Protein AF-A0A1B8TWT0-F1 (afdb_monomer_lite)

Foldseek 3Di:
DQQFQWWKDKAFDDDDPPVQVVCLVPDAPVNDDPVRTDSDPCVPVPPQKADADVVGDIGGRSNIWIWTAGPVGWIKIKHWDDQADPVRHGRDIDMDMDTHD

InterPro domains:
  IPR025921 HmuY protein [PF14064] (20-97)
  IPR025921 HmuY protein [cd12105] (63-100)

Organism: NCBI:txid1774273

Sequence (101 aa):
MIGILIIFLIFQGTTGTDVENSIYDTFTKEDVVSANFTNDQRSIGSSWRNGGGPGTLPSLKENVFYVVNDTDGNLYKLKFLAFTNADGERGHPEFVYSLLD

Structure (mmCIF, N/CA/C/O backbone):
data_AF-A0A1B8TWT0-F1
#
_entry.id   AF-A0A1B8TWT0-F1
#
loop_
_atom_site.group_PDB
_atom_site.id
_atom_site.type_symbol
_atom_site.label_atom_id
_atom_site.label_alt_id
_atom_site.label_comp_id
_atom_site.label_asym_id
_atom_site.label_entity_id
_atom_site.label_seq_id
_atom_site.pdbx_PDB_ins_code
_atom_site.Cartn_x
_atom_site.Cartn_y
_atom_site.Cartn_z
_atom_site.occupancy
_atom_site.B_iso_or_equiv
_atom_site.auth_seq_id
_atom_site.auth_comp_id
_atom_site.auth_asym_id
_atom_site.auth_atom_id
_atom_site.pdbx_PDB_model_num
ATOM 1 N N . MET A 1 1 ? -23.303 -1.180 -7.457 1.00 38.56 1 MET A N 1
ATOM 2 C CA . MET A 1 1 ? -21.959 -0.572 -7.512 1.00 38.56 1 MET A CA 1
ATOM 3 C C . MET A 1 1 ? -21.312 -0.873 -6.173 1.00 38.56 1 MET A C 1
ATOM 5 O O . MET A 1 1 ? -21.684 -0.245 -5.196 1.00 38.56 1 MET A O 1
ATOM 9 N N . ILE A 1 2 ? -20.489 -1.921 -6.087 1.00 38.53 2 ILE A N 1
ATOM 10 C CA . ILE A 1 2 ? -19.795 -2.279 -4.839 1.00 38.53 2 ILE A CA 1
ATOM 11 C C . ILE A 1 2 ? -18.570 -1.367 -4.790 1.00 38.53 2 ILE A C 1
ATOM 13 O O . ILE A 1 2 ? -17.509 -1.692 -5.311 1.00 38.53 2 ILE A O 1
ATOM 17 N N . GLY A 1 3 ? -18.799 -0.132 -4.349 1.00 41.06 3 GLY A N 1
ATOM 18 C CA . GLY A 1 3 ? -17.752 0.864 -4.203 1.00 41.06 3 GLY A CA 1
ATOM 19 C C . GLY A 1 3 ? -17.018 0.568 -2.913 1.00 41.06 3 GLY A C 1
ATOM 20 O O . GLY A 1 3 ? -17.515 0.913 -1.847 1.00 41.06 3 GLY A O 1
ATOM 21 N N . ILE A 1 4 ? -15.869 -0.096 -3.016 1.00 44.81 4 ILE A N 1
ATOM 22 C CA . ILE A 1 4 ? -14.906 -0.128 -1.922 1.00 44.81 4 ILE A CA 1
ATOM 23 C C . ILE A 1 4 ? -14.557 1.339 -1.662 1.00 44.81 4 ILE A C 1
ATOM 25 O O . ILE A 1 4 ? -13.965 2.006 -2.513 1.00 44.81 4 ILE A O 1
ATOM 29 N N . LEU A 1 5 ? -15.022 1.868 -0.536 1.00 42.78 5 LEU A N 1
ATOM 30 C CA . LEU A 1 5 ? -14.676 3.202 -0.080 1.00 42.78 5 LEU A CA 1
ATOM 31 C C . LEU A 1 5 ? -13.254 3.101 0.465 1.00 42.78 5 LEU A C 1
ATOM 33 O O . LEU A 1 5 ? -13.060 2.934 1.659 1.00 42.78 5 LEU A O 1
ATOM 37 N N . ILE A 1 6 ? -12.262 3.074 -0.427 1.00 51.25 6 ILE A N 1
ATOM 38 C CA . ILE A 1 6 ? -10.874 2.936 -0.005 1.00 51.25 6 ILE A CA 1
ATOM 39 C C . ILE A 1 6 ? -10.416 4.297 0.485 1.00 51.25 6 ILE A C 1
ATOM 41 O O . ILE A 1 6 ? -10.269 5.232 -0.305 1.00 51.25 6 ILE A O 1
ATOM 45 N N . ILE A 1 7 ? -10.246 4.388 1.796 1.00 57.31 7 ILE A N 1
ATOM 46 C CA . ILE A 1 7 ? -9.860 5.613 2.460 1.00 57.31 7 ILE A CA 1
ATOM 47 C C . ILE A 1 7 ? -8.404 5.518 2.895 1.00 57.31 7 ILE A C 1
ATOM 49 O O . ILE A 1 7 ? -8.061 4.555 3.570 1.00 57.31 7 ILE A O 1
ATOM 53 N N . PHE A 1 8 ? -7.553 6.476 2.504 1.00 62.81 8 PHE A N 1
ATOM 54 C CA . PHE A 1 8 ? -6.099 6.380 2.706 1.00 62.81 8 PHE A CA 1
ATOM 55 C C . PHE A 1 8 ? -5.523 7.482 3.578 1.00 62.81 8 PHE A C 1
ATOM 57 O O . PHE A 1 8 ? -5.892 8.644 3.440 1.00 62.81 8 PHE A O 1
ATOM 64 N N . LEU A 1 9 ? -4.514 7.117 4.365 1.00 59.53 9 LEU A N 1
ATOM 65 C CA . LEU A 1 9 ? -3.598 8.034 5.032 1.00 59.53 9 LEU A CA 1
ATOM 66 C C . LEU A 1 9 ? -2.161 7.639 4.678 1.00 59.53 9 LEU A C 1
ATOM 68 O O . LEU A 1 9 ? -1.815 6.466 4.774 1.00 59.53 9 LEU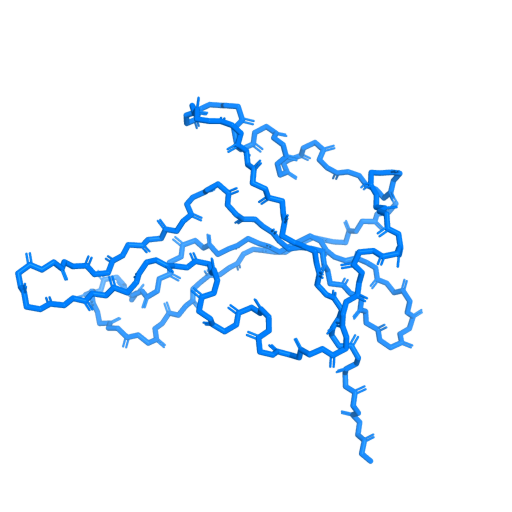 A O 1
ATOM 72 N N . ILE A 1 10 ? -1.345 8.603 4.243 1.00 59.94 10 ILE A N 1
ATOM 73 C CA . ILE A 1 10 ? 0.088 8.405 3.984 1.00 59.94 10 ILE A CA 1
ATOM 74 C C . ILE A 1 10 ? 0.833 8.727 5.276 1.00 59.94 10 ILE A C 1
ATOM 76 O O . ILE A 1 10 ? 0.906 9.895 5.658 1.00 59.94 10 ILE A O 1
ATOM 80 N N . PHE A 1 11 ? 1.426 7.724 5.912 1.00 62.75 11 PHE A N 1
ATOM 81 C CA . PHE A 1 11 ? 2.457 7.972 6.918 1.00 62.75 11 PHE A CA 1
ATOM 82 C C . PHE A 1 11 ? 3.820 8.036 6.232 1.00 62.75 11 PHE A C 1
ATOM 84 O O . PHE A 1 11 ? 4.129 7.197 5.389 1.00 62.75 11 PHE A O 1
ATOM 91 N N . GLN A 1 12 ? 4.612 9.058 6.562 1.00 57.25 12 GLN A N 1
ATOM 92 C CA . GLN A 1 12 ? 6.011 9.170 6.150 1.00 57.25 12 GLN A CA 1
ATOM 93 C C . GLN A 1 12 ? 6.880 9.122 7.404 1.00 57.25 12 GLN A C 1
ATOM 95 O O . GLN A 1 12 ? 6.778 10.004 8.256 1.00 57.25 12 GLN A O 1
ATOM 100 N N . GLY A 1 13 ? 7.723 8.097 7.523 1.00 51.31 13 GLY A N 1
ATOM 101 C CA . GLY A 1 13 ? 8.776 8.082 8.539 1.00 51.31 13 GLY A CA 1
ATOM 102 C C . GLY A 1 13 ? 9.824 9.162 8.251 1.00 51.31 13 GLY A C 1
ATOM 103 O O . GLY A 1 13 ? 10.188 9.389 7.094 1.00 51.31 13 GLY A O 1
ATOM 104 N N . THR A 1 14 ? 10.312 9.843 9.289 1.00 47.75 14 THR A N 1
ATOM 105 C CA . THR A 1 14 ? 11.490 10.718 9.182 1.00 47.75 14 THR A CA 1
ATOM 106 C C . THR A 1 14 ? 12.735 9.879 8.900 1.00 47.75 14 THR A C 1
ATOM 108 O O . THR A 1 14 ? 12.888 8.812 9.482 1.00 47.75 14 THR A O 1
ATOM 111 N N . THR A 1 15 ? 13.611 10.377 8.026 1.00 44.12 15 THR A N 1
ATOM 112 C CA . THR A 1 15 ? 14.790 9.694 7.460 1.00 44.12 15 THR A CA 1
ATOM 113 C C . THR A 1 15 ? 15.552 8.784 8.438 1.00 44.12 15 THR A C 1
ATOM 115 O O . THR A 1 15 ? 16.156 9.291 9.386 1.00 44.12 15 THR A O 1
ATOM 118 N N . GLY A 1 16 ? 15.602 7.476 8.157 1.00 51.06 16 GLY A N 1
ATOM 119 C CA . GLY A 1 16 ? 16.480 6.514 8.831 1.00 51.06 16 GLY A CA 1
ATOM 120 C C . GLY A 1 16 ? 15.913 5.092 8.790 1.00 51.06 16 GLY A C 1
ATOM 121 O O . GLY A 1 16 ? 14.949 4.794 9.492 1.00 51.06 16 GLY A O 1
ATOM 122 N N . THR A 1 17 ? 16.558 4.209 8.024 1.00 55.34 17 THR A N 1
ATOM 123 C CA . THR A 1 17 ? 16.101 2.865 7.602 1.00 55.34 17 THR A CA 1
ATOM 124 C C . THR A 1 17 ? 15.750 1.870 8.721 1.00 55.34 17 THR A C 1
ATOM 126 O O . THR A 1 17 ? 15.143 0.841 8.443 1.00 55.34 17 THR A O 1
ATOM 129 N N . ASP A 1 18 ? 16.050 2.177 9.987 1.00 52.28 18 ASP A N 1
ATOM 130 C CA . ASP A 1 18 ? 15.717 1.321 11.140 1.00 52.28 18 ASP A CA 1
ATOM 131 C C . ASP A 1 18 ? 14.479 1.802 11.927 1.00 52.28 18 ASP A C 1
ATOM 133 O O . ASP A 1 18 ? 13.796 1.010 12.578 1.00 52.28 18 ASP A O 1
ATOM 137 N N . VAL A 1 19 ? 14.133 3.093 11.854 1.00 53.00 19 VAL A N 1
ATOM 138 C CA . VAL A 1 19 ? 12.963 3.667 12.553 1.00 53.00 19 VAL A CA 1
ATOM 139 C C . VAL A 1 19 ? 11.666 3.405 11.770 1.00 53.00 19 VAL A C 1
ATOM 141 O O . VAL A 1 19 ? 10.576 3.374 12.330 1.00 53.00 19 VAL A O 1
ATOM 144 N N . GLU A 1 20 ? 11.769 3.167 10.465 1.00 57.06 20 GLU A N 1
ATOM 145 C CA . GLU A 1 20 ? 10.637 3.113 9.534 1.00 57.06 20 GLU A CA 1
ATOM 146 C C . GLU A 1 20 ? 9.887 1.773 9.555 1.00 57.06 20 GLU A C 1
ATOM 148 O O . GLU A 1 20 ? 8.653 1.762 9.563 1.00 57.06 20 GLU A O 1
ATOM 153 N N . ASN A 1 21 ? 10.609 0.645 9.615 1.00 57.28 21 ASN A N 1
ATOM 154 C CA . ASN A 1 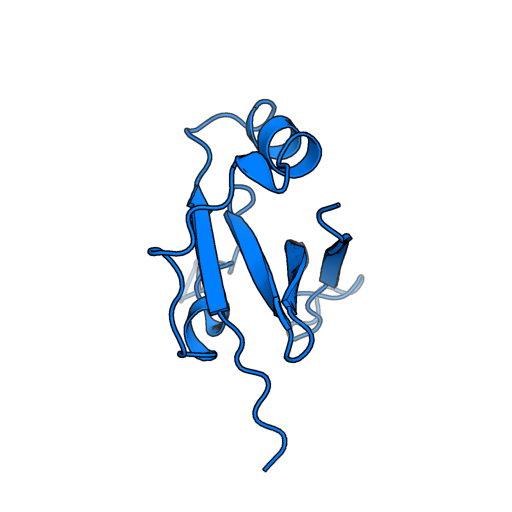21 ? 9.982 -0.655 9.890 1.00 57.28 21 ASN A CA 1
ATOM 155 C C . ASN A 1 21 ? 9.331 -0.651 11.273 1.00 57.28 21 ASN A C 1
ATOM 157 O O . ASN A 1 21 ? 8.199 -1.101 11.410 1.00 57.28 21 ASN A O 1
ATOM 161 N N . SER A 1 22 ? 9.985 -0.022 12.253 1.00 64.56 22 SER A N 1
ATOM 162 C CA . SER A 1 22 ? 9.430 0.147 13.593 1.00 64.56 22 SER A CA 1
ATOM 163 C C . SER A 1 22 ? 8.065 0.849 13.571 1.00 64.56 22 SER A C 1
ATOM 165 O O . SER A 1 22 ? 7.143 0.354 14.214 1.00 64.56 22 SER A O 1
ATOM 167 N N . ILE A 1 23 ? 7.862 1.920 12.785 1.00 79.38 23 ILE A N 1
ATOM 168 C CA . ILE A 1 23 ? 6.546 2.590 12.726 1.00 79.38 23 ILE A CA 1
ATOM 169 C C . ILE A 1 23 ? 5.484 1.667 12.128 1.00 79.38 23 ILE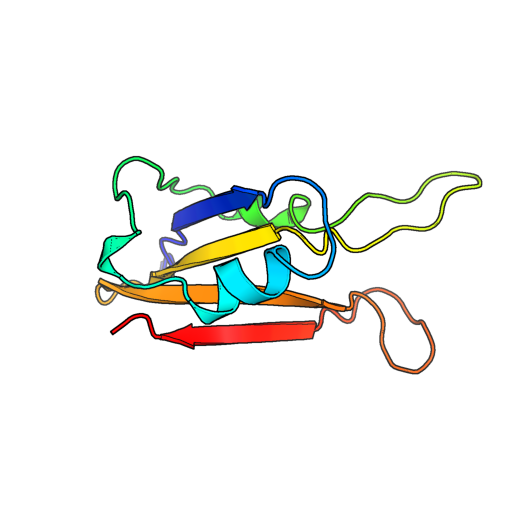 A C 1
ATOM 171 O O . ILE A 1 23 ? 4.428 1.523 12.729 1.00 79.38 23 ILE A O 1
ATOM 175 N N . TYR A 1 24 ? 5.734 1.027 10.980 1.00 84.31 24 TYR A N 1
ATOM 176 C CA . TYR A 1 24 ? 4.745 0.107 10.401 1.00 84.31 24 TYR A CA 1
ATOM 177 C C . TYR A 1 24 ? 4.403 -1.032 11.369 1.00 84.31 24 TYR A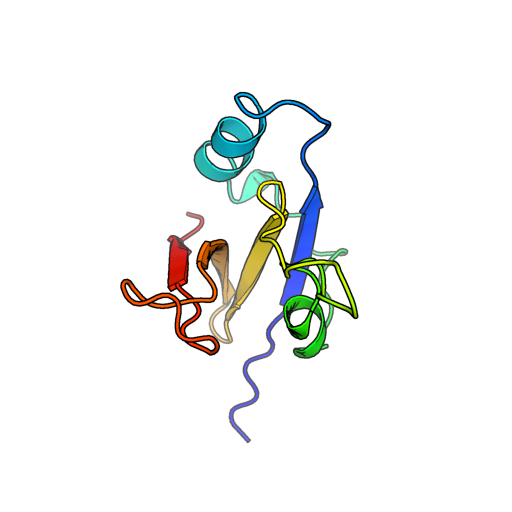 C 1
ATOM 179 O O . TYR A 1 24 ? 3.226 -1.330 11.576 1.00 84.31 24 TYR A O 1
ATOM 187 N N . ASP A 1 25 ? 5.410 -1.641 11.992 1.00 86.19 25 ASP A N 1
ATOM 188 C CA . ASP A 1 25 ? 5.238 -2.788 12.883 1.00 86.19 25 ASP A CA 1
ATOM 189 C C . ASP A 1 25 ? 4.469 -2.404 14.156 1.00 86.19 25 ASP A C 1
ATOM 191 O O . ASP A 1 25 ? 3.553 -3.125 14.559 1.00 86.19 25 ASP A O 1
ATOM 195 N N . THR A 1 26 ? 4.771 -1.235 14.730 1.00 88.75 26 THR A N 1
ATOM 196 C CA . THR A 1 26 ? 4.151 -0.725 15.966 1.00 88.75 26 THR A CA 1
ATOM 197 C C . THR A 1 26 ? 2.857 0.056 15.759 1.00 88.75 26 THR A C 1
ATOM 199 O O . THR A 1 26 ? 2.167 0.297 16.741 1.00 88.75 26 THR A O 1
ATOM 202 N N . PHE A 1 27 ? 2.494 0.419 14.523 1.00 89.00 27 PHE A N 1
ATOM 203 C CA . PHE A 1 27 ? 1.263 1.158 14.234 1.00 89.00 27 PHE A CA 1
ATOM 204 C C . PHE A 1 27 ? 0.021 0.369 14.659 1.00 89.00 27 PHE A C 1
ATOM 206 O O . PHE A 1 27 ? -0.157 -0.788 14.244 1.00 89.00 27 PHE A O 1
ATOM 213 N N . THR A 1 28 ? -0.839 1.030 15.430 1.00 92.25 28 THR A N 1
ATOM 214 C CA . THR A 1 28 ? -2.064 0.489 16.028 1.00 92.25 28 THR A CA 1
ATOM 215 C C . THR A 1 28 ? -3.309 1.239 15.558 1.00 92.25 28 THR A C 1
ATOM 217 O O . THR A 1 28 ? -3.242 2.210 14.799 1.00 92.25 28 THR A O 1
ATOM 220 N N . LYS A 1 29 ? -4.482 0.777 15.990 1.00 90.19 29 LYS A N 1
ATOM 221 C CA . LYS A 1 29 ? -5.759 1.417 15.678 1.00 90.19 29 LYS A CA 1
ATOM 222 C C . LYS A 1 29 ? -5.902 2.785 16.347 1.00 90.19 29 LYS A C 1
ATOM 224 O O . LYS A 1 29 ? -6.522 3.680 15.778 1.00 90.19 29 LYS A O 1
ATOM 229 N N . GLU A 1 30 ? -5.308 2.962 17.520 1.00 91.19 30 GLU A N 1
ATOM 230 C CA . GLU A 1 30 ? -5.304 4.200 18.299 1.00 91.19 30 GLU A CA 1
ATOM 231 C C . GLU A 1 30 ? -4.564 5.340 17.588 1.00 91.19 30 GLU A C 1
ATOM 233 O O . GLU A 1 30 ? -4.900 6.509 17.780 1.00 91.19 30 GLU A O 1
ATOM 238 N N . ASP A 1 31 ? -3.602 5.006 16.726 1.00 89.06 31 ASP A N 1
ATOM 239 C CA . ASP A 1 31 ? -2.842 5.969 15.925 1.00 89.06 31 ASP A CA 1
ATOM 240 C C . ASP A 1 31 ? -3.644 6.508 14.722 1.00 89.06 31 ASP A C 1
ATOM 242 O O . ASP A 1 31 ? -3.222 7.445 14.031 1.00 89.06 31 ASP A O 1
ATOM 246 N N . VAL A 1 32 ? -4.813 5.923 14.433 1.00 87.69 32 VAL A N 1
ATOM 247 C CA . VAL A 1 32 ? -5.636 6.292 13.280 1.00 87.69 32 VAL A CA 1
ATOM 248 C C . VAL A 1 32 ? -6.384 7.595 13.542 1.00 87.69 32 VAL A C 1
ATOM 250 O O . VAL A 1 32 ? -7.243 7.708 14.414 1.00 87.69 32 VAL A O 1
ATOM 253 N N . VAL A 1 33 ? -6.131 8.580 12.683 1.00 85.25 33 VAL A N 1
ATOM 254 C CA . VAL A 1 33 ? -6.857 9.851 12.672 1.00 85.25 33 VAL A CA 1
ATOM 255 C C . VAL A 1 33 ? -7.902 9.825 11.561 1.00 85.25 33 VAL A C 1
ATOM 257 O O . VAL A 1 33 ? -7.595 10.088 10.397 1.00 85.25 33 VAL A O 1
ATOM 260 N N . SER A 1 34 ? -9.161 9.560 11.919 1.00 81.81 34 SER A N 1
ATOM 261 C CA . SER A 1 34 ? -10.265 9.387 10.959 1.00 81.81 34 SER A CA 1
ATOM 262 C C . SER A 1 34 ? -10.536 10.589 10.045 1.00 81.81 34 SER A C 1
ATOM 264 O O . SER A 1 34 ? -11.224 10.448 9.042 1.00 81.81 34 SER A O 1
ATOM 266 N N . ALA A 1 35 ? -10.028 11.779 10.374 1.00 82.75 35 ALA A N 1
ATOM 267 C CA . ALA A 1 35 ? -10.166 12.976 9.542 1.00 82.75 35 ALA A CA 1
ATOM 268 C C . ALA A 1 35 ? -9.217 12.996 8.329 1.00 82.75 35 ALA A C 1
ATOM 270 O O . ALA A 1 35 ? -9.447 13.742 7.382 1.00 82.75 35 ALA A O 1
ATOM 271 N N . ASN A 1 36 ? -8.161 12.179 8.334 1.00 82.19 36 ASN A N 1
ATOM 272 C CA . ASN A 1 36 ? -7.134 12.171 7.284 1.00 82.19 36 ASN A CA 1
ATOM 273 C C . ASN A 1 36 ? -7.520 11.366 6.037 1.00 82.19 36 ASN A C 1
ATOM 275 O O . ASN A 1 36 ? -6.726 11.154 5.125 1.00 82.19 36 ASN A O 1
ATOM 279 N N . PHE A 1 37 ? -8.741 10.880 6.035 1.00 80.62 37 PHE A N 1
ATOM 280 C CA . PHE A 1 37 ? -9.221 9.793 5.227 1.00 80.62 37 PHE A CA 1
ATOM 281 C C . PHE A 1 37 ? -9.910 10.386 3.971 1.00 80.62 37 PHE A C 1
ATOM 283 O O . PHE A 1 37 ? -10.826 11.200 4.086 1.00 80.62 37 PHE A O 1
ATOM 290 N N . THR A 1 38 ? -9.461 10.012 2.761 1.00 81.19 38 THR A N 1
ATOM 291 C CA . THR A 1 38 ? -9.998 10.487 1.466 1.00 81.19 38 THR A CA 1
ATOM 292 C C . THR A 1 38 ? -10.749 9.412 0.670 1.00 81.19 38 THR A C 1
ATOM 294 O O . THR A 1 38 ? -10.302 8.281 0.579 1.00 81.19 38 THR A O 1
ATOM 297 N N . ASN A 1 39 ? -11.833 9.766 -0.026 1.00 79.00 39 ASN A N 1
ATOM 298 C CA . ASN A 1 39 ? -12.596 8.814 -0.859 1.00 79.00 39 ASN A CA 1
ATOM 299 C C . ASN A 1 39 ? -12.012 8.611 -2.276 1.00 79.00 39 ASN A C 1
ATOM 301 O O . ASN A 1 39 ? -12.732 8.217 -3.195 1.00 79.00 39 ASN A O 1
ATOM 305 N N . ASP A 1 40 ? -10.733 8.933 -2.491 1.00 80.56 40 ASP A N 1
ATOM 306 C CA . ASP A 1 40 ? -10.083 8.833 -3.801 1.00 80.56 40 ASP A CA 1
ATOM 307 C C . ASP A 1 40 ? -9.128 7.635 -3.855 1.00 80.56 40 ASP A C 1
ATOM 309 O O . ASP A 1 40 ? -7.990 7.701 -3.394 1.00 80.56 40 ASP A O 1
ATOM 313 N N . GLN A 1 41 ? -9.562 6.556 -4.514 1.00 71.38 41 GLN A N 1
ATOM 314 C CA . GLN A 1 41 ? -8.759 5.349 -4.772 1.00 71.38 41 GLN A CA 1
ATOM 315 C C . GLN A 1 41 ? -7.395 5.620 -5.431 1.00 71.38 41 GLN A C 1
ATOM 317 O O . GLN A 1 41 ? -6.466 4.820 -5.318 1.00 71.38 41 GLN A O 1
ATOM 322 N N . ARG A 1 42 ? -7.234 6.761 -6.115 1.00 77.81 42 ARG A N 1
ATOM 323 C CA . ARG A 1 42 ? -5.977 7.139 -6.773 1.00 77.81 42 ARG A CA 1
ATOM 324 C C . ARG A 1 42 ? -4.910 7.590 -5.781 1.00 77.81 42 ARG A C 1
ATOM 326 O O . ARG A 1 42 ? -3.747 7.664 -6.175 1.00 77.81 42 ARG A O 1
ATOM 333 N N . SER A 1 43 ? -5.263 7.836 -4.518 1.00 78.19 43 SER A N 1
ATOM 334 C CA . SER A 1 43 ? -4.317 8.241 -3.478 1.00 78.19 43 SER A CA 1
ATOM 335 C C . SER A 1 43 ? -3.197 7.222 -3.255 1.00 78.19 43 SER A C 1
ATOM 337 O O . SER A 1 43 ? -2.090 7.650 -2.940 1.00 78.19 43 SER A O 1
ATOM 339 N N . ILE A 1 44 ? -3.407 5.919 -3.501 1.00 81.00 44 ILE A N 1
ATOM 340 C CA . ILE A 1 44 ? -2.318 4.922 -3.531 1.00 81.00 44 ILE A CA 1
ATOM 341 C C . ILE A 1 44 ? -1.620 4.850 -4.892 1.00 81.00 44 ILE A C 1
ATOM 343 O O . ILE A 1 44 ? -0.447 4.535 -4.943 1.00 81.00 44 ILE A O 1
ATOM 347 N N . GLY A 1 45 ? -2.248 5.192 -6.016 1.00 81.50 45 GLY A N 1
ATOM 348 C CA . GLY A 1 45 ? -1.762 4.837 -7.361 1.00 81.50 45 GLY A CA 1
ATOM 349 C C . GLY A 1 45 ? -0.256 5.036 -7.626 1.00 81.50 45 GLY A C 1
ATOM 350 O O . GLY A 1 45 ? 0.436 4.093 -8.025 1.00 81.50 45 GLY A O 1
ATOM 351 N N . SER A 1 46 ? 0.265 6.247 -7.413 1.00 81.19 46 SER A N 1
ATOM 352 C CA . SER A 1 46 ? 1.690 6.584 -7.591 1.00 81.19 46 SER A CA 1
ATOM 353 C C . SER A 1 46 ? 2.410 6.945 -6.292 1.00 81.19 46 SER A C 1
ATOM 355 O O . SER A 1 46 ? 3.618 7.166 -6.317 1.00 81.19 46 SER A O 1
ATOM 357 N N . SER A 1 47 ? 1.711 7.020 -5.158 1.00 86.12 47 SER A N 1
ATOM 358 C CA . SER A 1 47 ? 2.279 7.607 -3.941 1.00 86.12 47 SER A CA 1
ATOM 359 C C . SER A 1 47 ? 3.299 6.706 -3.235 1.00 86.12 47 SER A C 1
ATOM 361 O O . SER A 1 47 ? 4.161 7.259 -2.556 1.00 86.12 47 SER A O 1
ATOM 363 N N . TRP A 1 48 ? 3.280 5.385 -3.464 1.00 88.19 48 TRP A N 1
ATOM 364 C CA . TRP A 1 48 ? 4.171 4.389 -2.827 1.00 88.19 48 TRP A CA 1
ATOM 365 C C . TRP A 1 48 ? 5.511 4.194 -3.536 1.00 88.19 48 TRP A C 1
ATOM 367 O O . TRP A 1 48 ? 6.368 3.455 -3.059 1.00 88.19 48 TRP A O 1
ATOM 377 N N . ARG A 1 49 ? 5.711 4.816 -4.699 1.00 90.19 49 ARG A N 1
ATOM 378 C CA . ARG A 1 49 ? 6.943 4.664 -5.478 1.00 90.19 49 ARG A CA 1
ATOM 379 C C . ARG A 1 49 ? 7.396 5.988 -6.058 1.00 90.19 49 ARG A C 1
ATOM 381 O O . ARG A 1 49 ? 6.598 6.897 -6.280 1.00 90.19 49 ARG A O 1
ATOM 388 N N . ASN A 1 50 ? 8.679 6.079 -6.346 1.00 89.62 50 ASN A N 1
ATOM 389 C CA . ASN A 1 50 ? 9.203 7.095 -7.235 1.00 89.62 50 ASN A CA 1
ATOM 390 C C . ASN A 1 50 ? 9.074 6.590 -8.673 1.00 89.62 50 ASN A C 1
ATOM 392 O O . ASN A 1 50 ? 9.320 5.418 -8.976 1.00 89.62 50 ASN A O 1
ATOM 396 N N . GLY A 1 51 ? 8.635 7.476 -9.564 1.00 86.50 51 GLY A N 1
ATOM 397 C CA . GLY A 1 51 ? 8.666 7.197 -10.993 1.00 86.50 51 GLY A CA 1
ATOM 398 C C . GLY A 1 51 ? 10.102 7.019 -11.486 1.00 86.50 51 GLY A C 1
ATOM 399 O O . GLY A 1 51 ? 11.048 7.485 -10.858 1.00 86.50 51 GLY A O 1
ATOM 400 N N . GLY A 1 52 ? 10.245 6.355 -12.629 1.00 84.25 52 GLY A N 1
ATOM 401 C CA . GLY A 1 52 ? 11.484 6.380 -13.401 1.00 84.25 52 GLY A CA 1
ATOM 402 C C . GLY A 1 52 ? 11.419 7.434 -14.506 1.00 84.25 52 GLY A C 1
ATOM 403 O O . GLY A 1 52 ? 10.346 7.948 -14.830 1.00 84.25 52 GLY A O 1
ATOM 404 N N . GLY A 1 53 ? 12.562 7.715 -15.118 1.00 83.06 53 GLY A N 1
ATOM 405 C CA . GLY A 1 53 ? 12.699 8.587 -16.281 1.00 83.06 53 GLY A CA 1
ATOM 406 C C . GLY A 1 53 ? 13.943 8.215 -17.089 1.00 83.06 53 GLY A C 1
ATOM 407 O O . GLY A 1 53 ? 14.634 7.256 -16.738 1.00 83.06 53 GLY A O 1
ATOM 408 N N . PRO A 1 54 ? 14.260 8.943 -18.171 1.00 90.31 54 PRO A N 1
ATOM 409 C CA . PRO A 1 54 ? 15.520 8.753 -18.880 1.00 90.31 54 PRO A CA 1
ATOM 410 C C . PRO A 1 54 ? 16.703 8.861 -17.904 1.00 90.31 54 PRO A C 1
ATOM 412 O O . PRO A 1 54 ? 16.915 9.909 -17.303 1.00 90.31 54 PRO A O 1
ATOM 415 N N . GLY A 1 55 ? 17.437 7.763 -17.714 1.00 89.38 55 GLY A N 1
ATOM 416 C CA . GLY A 1 55 ? 18.590 7.699 -16.808 1.00 89.38 55 GLY A CA 1
ATOM 417 C C . GLY A 1 55 ? 18.281 7.440 -15.326 1.00 89.38 55 GLY A C 1
ATOM 418 O O . GLY A 1 55 ? 19.224 7.273 -14.558 1.00 89.38 55 GLY A O 1
ATOM 419 N N . THR A 1 56 ? 17.011 7.337 -14.921 1.00 89.62 56 THR A N 1
ATOM 420 C CA . THR A 1 56 ? 16.626 7.080 -13.521 1.00 89.62 56 THR A CA 1
ATOM 421 C C . THR A 1 56 ? 15.673 5.897 -13.437 1.00 89.62 56 THR A C 1
ATOM 423 O O . THR A 1 56 ? 14.582 5.920 -14.013 1.00 89.62 56 THR A O 1
ATOM 426 N N . LEU A 1 57 ? 16.065 4.864 -12.692 1.00 86.62 57 LEU A N 1
ATOM 427 C CA . LEU A 1 57 ? 15.200 3.719 -12.425 1.00 86.62 57 LEU A CA 1
ATOM 428 C C . LEU A 1 57 ? 14.089 4.098 -11.430 1.00 86.62 57 LEU A C 1
ATOM 430 O O . LEU A 1 57 ? 14.321 4.918 -10.541 1.00 86.62 57 LEU A O 1
ATOM 434 N N . 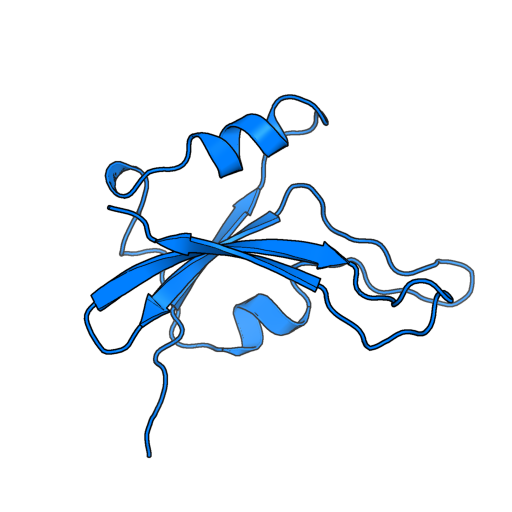PRO A 1 58 ? 12.883 3.517 -11.556 1.00 87.94 58 PRO A N 1
ATOM 435 C CA . PRO A 1 58 ? 11.877 3.624 -10.506 1.00 87.94 58 PRO A CA 1
ATOM 436 C C . PRO A 1 58 ? 12.400 3.009 -9.201 1.00 87.94 58 PRO A C 1
ATOM 438 O O . PRO A 1 58 ? 13.198 2.073 -9.228 1.00 87.94 58 PRO A O 1
ATOM 441 N N . SER A 1 59 ? 11.913 3.504 -8.067 1.00 88.81 59 SER A N 1
ATOM 442 C CA . SER A 1 59 ? 12.255 2.969 -6.747 1.00 88.81 59 SER A CA 1
ATOM 443 C C . SER A 1 59 ? 11.044 2.932 -5.828 1.00 88.81 59 SER A C 1
ATOM 445 O O . SER A 1 59 ? 10.090 3.697 -6.000 1.00 88.81 59 SER A O 1
ATOM 447 N N . LEU A 1 60 ? 11.069 2.027 -4.853 1.00 89.50 60 LEU A N 1
ATOM 448 C CA . LEU A 1 60 ? 10.068 1.977 -3.797 1.00 89.50 60 LEU A CA 1
ATOM 449 C C . LEU A 1 60 ? 10.269 3.174 -2.859 1.00 89.50 60 LEU A C 1
ATOM 451 O O . LEU A 1 60 ? 11.399 3.607 -2.635 1.00 89.50 60 LEU A O 1
ATOM 455 N N . LYS A 1 61 ? 9.185 3.720 -2.304 1.00 87.25 61 LYS A N 1
ATOM 456 C CA . LYS A 1 61 ? 9.290 4.573 -1.118 1.00 87.25 61 LYS A CA 1
ATOM 457 C C . LYS A 1 61 ? 9.150 3.684 0.108 1.00 87.25 61 LYS A C 1
ATOM 459 O O . LYS A 1 61 ? 8.041 3.316 0.479 1.00 87.25 61 LYS A O 1
ATOM 464 N N . GLU A 1 62 ? 10.275 3.337 0.713 1.00 82.00 62 GLU A N 1
ATOM 465 C CA . GLU A 1 62 ? 10.341 2.385 1.832 1.00 82.00 62 GLU A CA 1
ATOM 466 C C . GLU A 1 62 ? 9.662 2.917 3.110 1.00 82.00 62 GLU A C 1
ATOM 468 O O . GLU A 1 62 ? 9.173 2.143 3.936 1.00 82.00 62 GLU A O 1
ATOM 473 N N . ASN A 1 63 ? 9.526 4.243 3.200 1.00 76.88 63 ASN A N 1
ATOM 474 C CA . ASN A 1 63 ? 9.003 4.983 4.349 1.00 76.88 63 ASN A CA 1
ATOM 475 C C . ASN A 1 63 ? 7.487 5.208 4.291 1.00 76.88 63 ASN A C 1
ATOM 477 O O . ASN A 1 63 ? 6.973 6.022 5.060 1.00 76.88 63 ASN A O 1
ATOM 481 N N . VAL A 1 64 ? 6.789 4.585 3.338 1.00 84.25 64 VAL A N 1
ATOM 482 C CA . VAL A 1 64 ? 5.359 4.799 3.107 1.00 84.25 64 VAL A CA 1
ATOM 483 C C . VAL A 1 64 ? 4.584 3.517 3.369 1.00 84.25 64 VAL A C 1
ATOM 485 O O . VAL A 1 64 ? 4.854 2.469 2.785 1.00 84.25 64 VAL A O 1
ATOM 488 N N . PHE A 1 65 ? 3.557 3.636 4.200 1.00 89.06 65 PHE A N 1
ATOM 489 C CA . PHE A 1 65 ? 2.477 2.665 4.309 1.00 89.06 65 PHE A CA 1
ATOM 490 C C . PHE A 1 65 ? 1.140 3.404 4.369 1.00 89.06 65 PHE A C 1
ATOM 492 O O . PHE A 1 65 ? 1.089 4.632 4.503 1.00 89.06 65 PHE A O 1
ATOM 499 N N . TYR A 1 66 ? 0.063 2.640 4.246 1.00 88.44 66 TYR A N 1
ATOM 500 C CA . TYR A 1 66 ? -1.295 3.150 4.164 1.00 88.44 66 TYR A CA 1
ATOM 501 C C . TYR A 1 66 ? -2.168 2.519 5.225 1.00 88.44 66 TYR A C 1
ATOM 503 O O . TYR A 1 66 ? -2.030 1.332 5.504 1.00 88.44 66 TYR A O 1
ATOM 511 N N . VAL A 1 67 ? -3.111 3.296 5.744 1.00 89.62 67 VAL A N 1
ATOM 512 C CA . VAL A 1 67 ? -4.287 2.747 6.420 1.00 89.62 67 VAL A CA 1
ATOM 513 C C . VAL A 1 67 ? -5.415 2.662 5.401 1.00 89.62 67 VAL A C 1
ATOM 515 O O . VAL A 1 67 ? -5.609 3.620 4.657 1.00 89.62 67 VAL A O 1
ATOM 518 N N . VAL A 1 68 ? -6.118 1.534 5.352 1.00 87.81 68 VAL A N 1
ATOM 519 C CA . VAL A 1 68 ? -7.257 1.272 4.466 1.00 87.81 68 VAL A CA 1
ATOM 520 C C . VAL A 1 68 ? -8.469 0.906 5.308 1.00 87.81 68 VAL A C 1
ATOM 522 O O . VAL A 1 68 ? -8.363 0.042 6.170 1.00 87.81 68 VAL A O 1
ATOM 525 N N . ASN A 1 69 ? -9.608 1.540 5.034 1.00 86.06 69 ASN A N 1
ATOM 526 C CA . ASN A 1 69 ? -10.907 1.143 5.572 1.00 86.06 69 ASN A CA 1
ATOM 527 C C . ASN A 1 69 ? -11.687 0.341 4.522 1.00 86.06 69 ASN A C 1
ATOM 529 O O . ASN A 1 69 ? -11.684 0.715 3.346 1.00 86.06 69 ASN A O 1
ATOM 533 N N . ASP A 1 70 ? -12.331 -0.747 4.932 1.00 86.19 70 ASP A N 1
ATOM 534 C CA . ASP A 1 70 ? -13.262 -1.488 4.086 1.00 86.19 70 ASP A CA 1
ATOM 535 C C . ASP A 1 70 ? -14.724 -1.040 4.291 1.00 86.19 70 ASP A C 1
ATOM 537 O O . ASP A 1 70 ? -15.026 -0.077 4.997 1.00 86.19 70 ASP A O 1
ATOM 541 N N . THR A 1 71 ? -15.661 -1.704 3.613 1.00 82.25 71 THR A N 1
ATOM 542 C CA . THR A 1 71 ? -17.092 -1.368 3.710 1.00 82.25 71 THR A CA 1
ATOM 543 C C . THR A 1 71 ? -17.739 -1.806 5.021 1.00 82.25 71 THR A C 1
ATOM 545 O O . THR A 1 71 ? -18.828 -1.329 5.335 1.00 82.25 71 THR A O 1
ATOM 548 N N . ASP A 1 72 ? -17.077 -2.686 5.769 1.00 86.88 72 ASP A N 1
ATOM 549 C CA . ASP A 1 72 ? -17.556 -3.250 7.029 1.00 86.88 72 ASP A CA 1
ATOM 550 C C . ASP A 1 72 ? -16.957 -2.507 8.242 1.00 86.88 72 ASP A C 1
ATOM 552 O O . ASP A 1 72 ? -17.335 -2.766 9.385 1.00 86.88 72 ASP A O 1
ATOM 556 N N . GLY A 1 73 ? -16.074 -1.530 7.998 1.00 86.06 73 GLY A N 1
ATOM 557 C CA . GLY A 1 73 ? -15.428 -0.705 9.016 1.00 86.06 73 GLY A CA 1
ATOM 558 C C . GLY A 1 73 ? -14.111 -1.278 9.540 1.00 86.06 73 GLY A C 1
ATOM 559 O O . GLY A 1 73 ? -13.583 -0.765 10.532 1.00 86.06 73 GLY A O 1
ATOM 560 N N . ASN A 1 74 ? -13.577 -2.329 8.913 1.00 90.06 74 ASN A N 1
ATOM 561 C CA . ASN A 1 74 ? -12.285 -2.890 9.285 1.00 90.06 74 ASN A CA 1
ATOM 562 C C . ASN A 1 74 ? -11.157 -1.999 8.765 1.00 90.06 74 ASN A C 1
ATOM 564 O O . ASN A 1 74 ? -11.162 -1.554 7.615 1.00 90.06 74 ASN A O 1
ATOM 568 N N . LEU A 1 75 ? -10.157 -1.775 9.618 1.00 91.31 75 LEU A N 1
ATOM 569 C CA . LEU A 1 75 ? -8.982 -0.980 9.294 1.00 91.31 75 LEU A CA 1
ATOM 570 C C . LEU A 1 75 ? -7.777 -1.888 9.074 1.00 91.31 75 LEU A C 1
ATOM 572 O O . LEU A 1 75 ? -7.503 -2.768 9.881 1.00 91.31 75 LEU A O 1
ATOM 576 N N . TYR A 1 76 ? -7.026 -1.641 8.008 1.00 92.00 76 TYR A N 1
ATOM 577 C CA . TYR A 1 76 ? -5.832 -2.402 7.658 1.00 92.00 76 TYR A CA 1
ATOM 578 C C . TYR A 1 76 ? -4.641 -1.476 7.482 1.00 92.00 76 TYR A C 1
ATOM 580 O O . TYR A 1 76 ? -4.777 -0.429 6.852 1.00 92.00 76 TYR A O 1
ATOM 588 N N . LYS A 1 77 ? -3.458 -1.886 7.946 1.00 91.44 77 LYS A N 1
ATOM 589 C CA . LYS A 1 77 ? -2.193 -1.277 7.513 1.00 91.44 77 LYS A CA 1
ATOM 590 C C . LYS A 1 77 ? -1.633 -2.045 6.319 1.00 91.44 77 LYS A C 1
ATOM 592 O O . LYS A 1 77 ? -1.540 -3.266 6.378 1.00 91.44 77 LYS A O 1
ATOM 597 N N . LEU A 1 78 ? -1.248 -1.350 5.251 1.00 91.25 78 LEU A N 1
ATOM 598 C CA . LEU A 1 78 ? -0.745 -1.919 3.994 1.00 91.25 78 LEU A CA 1
ATOM 599 C C . LEU A 1 78 ? 0.588 -1.275 3.600 1.00 91.25 78 LEU A C 1
ATOM 601 O O . LEU A 1 78 ? 0.682 -0.049 3.538 1.00 91.25 78 LEU A O 1
ATOM 605 N N . LYS A 1 79 ? 1.599 -2.087 3.272 1.00 89.75 79 LYS A N 1
ATOM 606 C CA . LYS A 1 79 ? 2.930 -1.638 2.826 1.00 89.75 79 LYS A CA 1
ATOM 607 C C . LYS A 1 79 ? 3.349 -2.380 1.559 1.00 89.75 79 LYS A C 1
ATOM 609 O O . LYS A 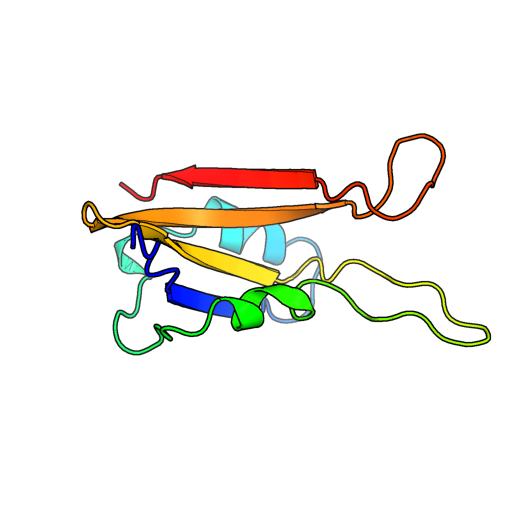1 79 ? 3.245 -3.602 1.497 1.00 89.75 79 LYS A O 1
ATOM 614 N N . PHE A 1 80 ? 3.832 -1.649 0.555 1.00 91.12 80 PHE A N 1
ATOM 615 C CA . PHE A 1 80 ? 4.399 -2.249 -0.656 1.00 91.12 80 PHE A CA 1
ATOM 616 C C . PHE A 1 80 ? 5.823 -2.743 -0.387 1.00 91.12 80 PHE A C 1
ATOM 618 O O . PHE A 1 80 ? 6.583 -2.076 0.307 1.00 91.12 80 PHE A O 1
ATOM 625 N N . LEU A 1 81 ? 6.169 -3.894 -0.958 1.00 91.50 81 LEU A N 1
ATOM 626 C CA . LEU A 1 81 ? 7.476 -4.546 -0.851 1.00 91.50 81 LEU A CA 1
ATOM 627 C C . LEU A 1 81 ? 8.228 -4.561 -2.184 1.00 91.50 81 LEU A C 1
ATOM 629 O O . LEU A 1 81 ? 9.451 -4.473 -2.205 1.00 91.50 81 LEU A O 1
ATOM 633 N N . ALA A 1 82 ? 7.503 -4.632 -3.303 1.00 91.62 82 ALA A N 1
ATOM 634 C CA . ALA A 1 82 ? 8.099 -4.670 -4.633 1.00 91.62 82 ALA A CA 1
ATOM 635 C C . ALA A 1 82 ? 7.164 -4.082 -5.698 1.00 91.62 82 ALA A C 1
ATOM 637 O O . ALA A 1 82 ? 5.973 -3.876 -5.470 1.00 91.62 82 ALA A O 1
ATOM 638 N N . PHE A 1 83 ? 7.717 -3.816 -6.884 1.00 89.50 83 PHE A N 1
ATOM 639 C CA . PHE A 1 83 ? 6.976 -3.492 -8.116 1.00 89.50 83 PHE A CA 1
ATOM 640 C C . PHE A 1 83 ? 7.452 -4.298 -9.336 1.00 89.50 83 PHE A C 1
ATOM 642 O O . PHE A 1 83 ? 6.990 -4.054 -10.463 1.00 89.50 83 PHE A O 1
ATOM 649 N N . THR A 1 84 ? 8.373 -5.236 -9.106 1.00 90.94 84 THR A N 1
ATOM 650 C CA . THR A 1 84 ? 8.928 -6.174 -10.081 1.00 90.94 84 THR A CA 1
ATOM 651 C C . THR A 1 84 ? 8.871 -7.598 -9.547 1.00 90.94 84 THR A C 1
ATOM 653 O O . THR A 1 84 ? 8.886 -7.793 -8.335 1.00 90.94 84 THR A O 1
ATOM 656 N N . ASN A 1 85 ? 8.849 -8.586 -10.441 1.00 91.12 85 ASN A N 1
ATOM 657 C CA . ASN A 1 85 ? 9.024 -9.988 -10.060 1.00 91.12 85 ASN A CA 1
ATOM 658 C C . ASN A 1 85 ? 10.514 -10.328 -9.838 1.00 91.12 85 ASN A C 1
ATOM 660 O O . ASN A 1 85 ? 11.382 -9.455 -9.929 1.00 91.12 85 ASN A O 1
ATOM 664 N N . ALA A 1 86 ? 10.806 -11.604 -9.561 1.00 92.06 86 ALA A N 1
ATOM 665 C CA . ALA A 1 86 ? 12.167 -12.105 -9.341 1.00 92.06 86 ALA A CA 1
ATOM 666 C C . ALA A 1 86 ? 13.102 -11.912 -10.553 1.00 92.06 86 ALA A C 1
ATOM 668 O O . ALA A 1 86 ? 14.309 -11.776 -10.369 1.00 92.06 86 ALA A O 1
ATOM 669 N N . ASP A 1 87 ? 12.546 -11.838 -11.766 1.00 94.00 87 ASP A N 1
ATOM 670 C CA . ASP A 1 87 ? 13.280 -11.608 -13.016 1.00 94.00 87 ASP A CA 1
ATOM 671 C C . ASP A 1 87 ? 13.429 -10.108 -13.356 1.00 94.00 87 ASP A C 1
ATOM 673 O O . ASP A 1 87 ? 14.023 -9.741 -14.370 1.00 94.00 87 ASP A O 1
ATOM 677 N N . GLY A 1 88 ? 12.904 -9.212 -12.511 1.00 88.75 88 GLY A N 1
ATOM 678 C CA . GLY A 1 88 ? 12.958 -7.761 -12.708 1.00 88.75 88 GLY A CA 1
ATOM 679 C C . GLY A 1 88 ? 11.880 -7.201 -13.646 1.00 88.75 88 GLY A C 1
ATOM 680 O O . GLY A 1 88 ? 11.911 -6.012 -13.979 1.00 88.75 88 GLY A O 1
ATOM 681 N N . GLU A 1 89 ? 10.903 -8.009 -14.065 1.00 90.62 89 GLU A N 1
ATOM 682 C CA . GLU A 1 89 ? 9.810 -7.557 -14.926 1.00 90.62 89 GLU A CA 1
ATOM 683 C C . GLU A 1 89 ? 8.874 -6.626 -14.157 1.00 90.62 89 GLU A C 1
ATOM 685 O O . GLU A 1 89 ? 8.428 -6.924 -13.049 1.00 90.62 89 GLU A O 1
ATOM 690 N N . ARG A 1 90 ? 8.562 -5.467 -14.742 1.00 88.62 90 ARG A N 1
ATOM 691 C CA . ARG A 1 90 ? 7.698 -4.456 -14.119 1.00 88.62 90 ARG A CA 1
ATOM 692 C C . ARG A 1 90 ? 6.227 -4.845 -14.202 1.00 88.62 90 ARG A C 1
ATOM 694 O O . ARG A 1 90 ? 5.787 -5.417 -15.189 1.00 88.62 90 ARG A O 1
ATOM 701 N N . GLY A 1 91 ? 5.450 -4.390 -13.219 1.00 87.50 91 GLY A N 1
ATOM 702 C CA . GLY A 1 91 ? 4.001 -4.629 -13.173 1.00 87.50 91 GLY A CA 1
ATOM 703 C C . GLY A 1 91 ? 3.598 -5.736 -12.204 1.00 87.50 91 GLY A C 1
ATOM 704 O O . GLY A 1 91 ? 2.438 -6.131 -12.188 1.00 87.50 91 GLY A O 1
ATOM 705 N N . HIS A 1 92 ? 4.535 -6.173 -11.364 1.00 91.75 92 HIS A N 1
ATOM 706 C CA . HIS A 1 92 ? 4.330 -7.182 -10.334 1.00 91.75 92 HIS A CA 1
ATOM 707 C C . HIS A 1 92 ? 4.471 -6.534 -8.950 1.00 91.75 92 HIS A C 1
ATOM 709 O O . HIS A 1 92 ? 5.517 -6.663 -8.317 1.00 91.75 92 HIS A O 1
ATOM 715 N N . PRO A 1 93 ? 3.479 -5.737 -8.504 1.00 91.00 93 PRO A N 1
ATOM 716 C CA . PRO A 1 93 ? 3.498 -5.190 -7.161 1.00 91.00 93 PRO A CA 1
ATOM 717 C C . PRO A 1 93 ? 3.324 -6.299 -6.126 1.00 91.00 93 PRO A C 1
ATOM 719 O O . PRO A 1 93 ? 2.419 -7.124 -6.236 1.00 91.00 93 PRO A O 1
ATOM 722 N N . GLU A 1 94 ? 4.159 -6.261 -5.098 1.00 93.81 94 GLU A N 1
ATOM 723 C CA . GLU A 1 94 ? 4.039 -7.094 -3.906 1.00 93.81 94 GLU A CA 1
ATOM 724 C C . GLU A 1 94 ? 3.758 -6.184 -2.713 1.00 93.81 94 GLU A C 1
ATOM 726 O O . GLU A 1 94 ? 4.313 -5.085 -2.626 1.00 93.81 94 GLU A O 1
ATOM 731 N N . PHE A 1 95 ? 2.884 -6.611 -1.807 1.00 92.44 95 PHE A N 1
ATOM 732 C CA . PHE A 1 95 ? 2.550 -5.866 -0.601 1.00 92.44 95 PHE A CA 1
ATOM 733 C C . PHE A 1 95 ? 2.165 -6.809 0.536 1.00 92.44 95 PHE A C 1
ATOM 735 O O . PHE A 1 95 ? 1.684 -7.919 0.311 1.00 92.44 95 PHE A O 1
ATOM 742 N N . VAL A 1 96 ? 2.334 -6.324 1.760 1.00 92.88 96 VAL A N 1
ATOM 743 C CA . VAL A 1 96 ? 1.839 -6.952 2.986 1.00 92.88 96 VAL A CA 1
ATOM 744 C C . VAL A 1 96 ? 0.744 -6.096 3.591 1.00 92.88 96 VAL A C 1
ATOM 746 O O . VAL A 1 96 ? 0.742 -4.869 3.445 1.00 92.88 96 VAL A O 1
ATOM 749 N N . TYR A 1 97 ? -0.193 -6.746 4.271 1.00 93.06 97 TYR A N 1
ATOM 750 C CA . TYR A 1 97 ? -1.231 -6.066 5.023 1.00 93.06 97 TYR A CA 1
ATOM 751 C C . TYR A 1 97 ? -1.596 -6.837 6.288 1.00 93.06 97 TYR A C 1
ATOM 753 O O . TYR A 1 97 ? -1.472 -8.060 6.341 1.00 93.06 97 TYR A O 1
ATOM 761 N N . SER A 1 98 ? -2.070 -6.115 7.298 1.00 94.00 98 SER A N 1
ATOM 762 C CA . SER A 1 98 ? -2.601 -6.703 8.526 1.00 94.00 98 SER A CA 1
ATOM 763 C C . SER A 1 98 ? -3.795 -5.900 9.026 1.00 94.00 98 SER A C 1
ATOM 765 O O . SER A 1 98 ? -3.842 -4.680 8.847 1.00 94.00 98 SER A O 1
ATOM 767 N N . LEU A 1 99 ? -4.745 -6.589 9.658 1.00 94.44 99 LEU A N 1
ATOM 768 C CA . LEU A 1 99 ? -5.837 -5.949 10.388 1.00 94.44 99 LEU A CA 1
ATOM 769 C C . LEU A 1 99 ? -5.263 -5.108 11.541 1.00 94.44 99 LEU A C 1
ATOM 771 O O . LEU A 1 99 ? -4.256 -5.487 12.144 1.00 94.44 99 LEU A O 1
ATOM 775 N N . LEU A 1 100 ? -5.878 -3.958 11.801 1.00 92.00 100 LEU A N 1
ATOM 776 C CA . LEU A 1 100 ? -5.673 -3.146 12.994 1.00 92.00 100 LEU A CA 1
ATOM 777 C C . LEU A 1 100 ? -6.798 -3.477 13.978 1.00 92.00 100 LEU A C 1
ATOM 779 O O . LEU A 1 100 ? -7.935 -3.027 13.790 1.00 92.00 100 LEU A O 1
ATOM 783 N N . ASP A 1 101 ? -6.474 -4.285 14.984 1.00 82.06 101 ASP A N 1
ATOM 784 C CA . ASP A 1 101 ? -7.371 -4.592 16.104 1.00 82.06 101 ASP A CA 1
ATOM 785 C C . ASP A 1 101 ? -7.337 -3.492 17.168 1.00 82.06 101 ASP A C 1
ATOM 787 O O . ASP A 1 101 ? -6.220 -3.019 17.483 1.00 82.06 101 ASP A O 1
#

Radius of gyration: 14.55 Å; chains: 1; bounding box: 40×25×37 Å

pLDDT: mean 79.67, std 15.47, range [38.53, 94.44]

Secondary structure (DSSP, 8-state):
------EEEEEE--S-TTHHHHHHHH--STT--GGG-BS-THHHHTTTEEPPBTTB--EE-TTEEEEEE-TTS-EEEEEEEEEE-TT--EEEEEEEEEE--